Protein AF-A0A7C5IFJ4-F1 (afdb_monomer_lite)

Secondary structure (DSSP, 8-state):
---SS---GGGEEEEEEEEEEE-GGGSEEEEEEEEEETTTEEEEEEEEEEEETTEEEEEEEEEEEEHHHHHHHHHHHHHHHHHHHHHTT---------

Sequence (98 aa):
MKRGIGWKKSDIREVDRWEVGIGKGRMYKMVVVLKVCGEVDYIIEMRKWHRINDKFVPTKKGFYISEQTLVSFLPVLFEVVDRIKQEKGITNESSGGV

Foldseek 3Di:
DPDPDDFDPVQKDWDDKDWDDADDPSQKTWMWTWIDGHDDWIKIKTWIWGQDPNDTHTDPDIDIDTPVRCVVCVVVVVVVVVVVCVVVVNDPPDDDDD

Structure (mmCIF, N/CA/C/O backbone):
data_AF-A0A7C5IFJ4-F1
#
_entry.id   AF-A0A7C5IFJ4-F1
#
loop_
_atom_site.group_PDB
_atom_site.id
_atom_site.type_symbol
_atom_site.label_atom_id
_atom_site.label_alt_id
_atom_site.label_comp_id
_atom_site.label_asym_id
_atom_site.label_entity_id
_atom_site.label_seq_id
_atom_site.pdbx_PDB_ins_code
_atom_site.Cartn_x
_atom_site.Cartn_y
_atom_site.Cartn_z
_atom_site.occupancy
_atom_site.B_iso_or_equiv
_atom_site.auth_seq_id
_atom_site.auth_comp_id
_atom_site.auth_asym_id
_atom_site.auth_atom_id
_atom_site.pdbx_PDB_model_num
ATOM 1 N N . MET A 1 1 ? 1.173 -22.722 4.459 1.00 38.47 1 MET A N 1
ATOM 2 C CA . MET A 1 1 ? 0.916 -21.793 5.582 1.00 38.47 1 MET A CA 1
ATOM 3 C C . MET A 1 1 ? -0.555 -21.893 5.942 1.00 38.47 1 MET A C 1
ATOM 5 O O . MET A 1 1 ? -1.374 -21.492 5.124 1.00 38.47 1 MET A O 1
ATOM 9 N N . LYS A 1 2 ? -0.891 -22.459 7.107 1.00 30.16 2 LYS A N 1
ATOM 10 C CA . LYS A 1 2 ? -2.235 -22.321 7.679 1.00 30.16 2 LYS A CA 1
ATOM 11 C C . LYS A 1 2 ? -2.389 -20.848 8.062 1.00 30.16 2 LYS A C 1
ATOM 13 O O . LYS A 1 2 ? -1.755 -20.399 9.009 1.00 30.16 2 LYS A O 1
ATOM 18 N N . ARG A 1 3 ? -3.102 -20.077 7.243 1.00 43.56 3 ARG A N 1
ATOM 19 C CA . ARG A 1 3 ? -3.494 -18.707 7.581 1.00 43.56 3 ARG A CA 1
ATOM 20 C C . ARG A 1 3 ? -4.789 -18.814 8.378 1.00 43.56 3 ARG A C 1
ATOM 22 O O . ARG A 1 3 ? -5.664 -19.581 7.984 1.00 43.56 3 ARG A O 1
ATOM 29 N N . GLY A 1 4 ? -4.864 -18.126 9.514 1.00 45.84 4 GLY A N 1
ATOM 30 C CA . GLY A 1 4 ? -6.122 -17.946 10.229 1.00 45.84 4 GLY A CA 1
ATOM 31 C C . GLY A 1 4 ? -7.184 -17.412 9.266 1.00 45.84 4 GLY A C 1
ATOM 32 O O . GLY A 1 4 ? -6.888 -16.539 8.453 1.00 45.84 4 GLY A O 1
ATOM 33 N N . ILE A 1 5 ? -8.385 -17.982 9.372 1.00 55.03 5 ILE A N 1
ATOM 34 C CA . ILE A 1 5 ? -9.583 -17.743 8.555 1.00 55.03 5 ILE A CA 1
ATOM 35 C C . ILE A 1 5 ? -9.469 -18.291 7.110 1.00 55.03 5 ILE A C 1
ATOM 37 O O . ILE A 1 5 ? -8.562 -17.975 6.340 1.00 55.03 5 ILE A O 1
ATOM 41 N N . GLY A 1 6 ? -10.383 -19.206 6.768 1.00 52.97 6 GLY A N 1
ATOM 42 C CA . GLY A 1 6 ? -10.350 -20.091 5.598 1.00 52.97 6 GLY A CA 1
ATOM 43 C C . GLY A 1 6 ? -10.814 -19.467 4.281 1.00 52.97 6 GLY A C 1
ATOM 44 O O . GLY A 1 6 ? -11.750 -19.968 3.668 1.00 52.97 6 GLY A O 1
ATOM 45 N N . TRP A 1 7 ? -10.150 -18.411 3.821 1.00 57.72 7 TRP A N 1
ATOM 46 C CA . TRP A 1 7 ? -10.489 -17.747 2.558 1.00 57.72 7 TRP A CA 1
ATOM 47 C C . TRP A 1 7 ? -9.846 -18.445 1.358 1.00 57.72 7 TRP A C 1
ATOM 49 O O . TRP A 1 7 ? -8.628 -18.678 1.342 1.00 57.72 7 TRP A O 1
ATOM 59 N N . LYS A 1 8 ? -10.626 -18.738 0.311 1.00 64.31 8 LYS A N 1
ATOM 60 C CA . LYS A 1 8 ? -10.063 -19.158 -0.977 1.00 64.31 8 LYS A CA 1
ATOM 61 C C . LYS A 1 8 ? -9.652 -17.910 -1.757 1.00 64.31 8 LYS A C 1
ATOM 63 O O . LYS A 1 8 ? -10.270 -16.857 -1.671 1.00 64.31 8 LYS A O 1
ATOM 68 N N . LYS A 1 9 ? -8.597 -18.015 -2.575 1.00 63.28 9 LYS A N 1
ATOM 69 C CA . LYS A 1 9 ? -8.143 -16.900 -3.435 1.00 63.28 9 LYS A CA 1
ATOM 70 C C . LYS A 1 9 ? -9.227 -16.382 -4.391 1.00 63.28 9 LYS A C 1
ATOM 72 O O . LYS A 1 9 ? -9.133 -15.231 -4.798 1.00 63.28 9 LYS A O 1
ATOM 77 N N . SER A 1 10 ? -10.195 -17.225 -4.759 1.00 66.56 10 SER A N 1
ATOM 78 C CA . SER A 1 10 ? -11.362 -16.868 -5.578 1.00 66.56 10 SER A CA 1
ATOM 79 C C . SER A 1 10 ? -12.267 -15.832 -4.923 1.00 66.56 10 SER A C 1
ATOM 81 O O . SER A 1 10 ? -12.986 -15.131 -5.624 1.00 66.56 10 SER A O 1
ATOM 83 N N . ASP A 1 11 ? -12.218 -15.723 -3.598 1.00 75.88 11 ASP A N 1
ATOM 84 C CA . ASP A 1 11 ? -13.194 -14.953 -2.832 1.00 75.88 11 ASP A CA 1
ATOM 85 C C . ASP A 1 11 ? -12.767 -13.484 -2.701 1.00 75.88 11 ASP A C 1
ATOM 87 O O . ASP A 1 11 ? -13.498 -12.672 -2.146 1.00 75.88 11 ASP A O 1
ATOM 91 N N . ILE A 1 12 ? -11.584 -13.130 -3.219 1.00 82.44 12 ILE A N 1
ATOM 92 C CA . ILE A 1 12 ? -10.999 -11.794 -3.119 1.00 82.44 12 ILE A CA 1
ATOM 93 C C . ILE A 1 12 ? -11.173 -11.059 -4.447 1.00 82.44 12 ILE A C 1
ATOM 95 O O . ILE A 1 12 ? -10.579 -11.436 -5.460 1.00 82.44 12 ILE A O 1
ATOM 99 N N . ARG A 1 13 ? -11.925 -9.959 -4.425 1.00 86.38 13 ARG A N 1
ATOM 100 C CA . ARG A 1 13 ? -12.164 -9.088 -5.581 1.00 86.38 13 ARG A CA 1
ATOM 101 C C . ARG A 1 13 ? -11.621 -7.694 -5.312 1.00 86.38 13 ARG A C 1
ATOM 103 O O . ARG A 1 13 ? -11.722 -7.184 -4.203 1.00 86.38 13 ARG A O 1
ATOM 110 N N . GLU A 1 14 ? -11.020 -7.091 -6.327 1.00 90.69 14 GLU A N 1
ATOM 111 C CA . GLU A 1 14 ? -10.613 -5.689 -6.280 1.00 90.69 14 GLU A CA 1
ATOM 112 C C . GLU A 1 14 ? -11.825 -4.793 -6.526 1.00 90.69 14 GLU A C 1
ATOM 114 O O . GLU A 1 14 ? -12.598 -5.055 -7.447 1.00 90.69 14 GLU A O 1
ATOM 119 N N . VAL A 1 15 ? -11.983 -3.771 -5.686 1.00 90.12 15 VAL A N 1
ATOM 120 C CA . VAL A 1 15 ? -13.092 -2.812 -5.761 1.00 90.12 15 VAL A CA 1
ATOM 121 C C . VAL A 1 15 ? -12.593 -1.442 -6.179 1.00 90.12 15 VAL A C 1
ATOM 123 O O . VAL A 1 15 ? -13.212 -0.810 -7.026 1.00 90.12 15 VAL A O 1
ATOM 126 N N . ASP A 1 16 ? -11.461 -1.008 -5.624 1.00 93.31 16 ASP A N 1
ATOM 127 C CA . ASP A 1 16 ? -10.880 0.288 -5.959 1.00 93.31 16 ASP A CA 1
ATOM 128 C C . ASP A 1 16 ? -9.349 0.266 -5.875 1.00 93.31 16 ASP A C 1
ATOM 130 O O . ASP A 1 16 ? -8.742 -0.635 -5.279 1.00 93.31 16 ASP A O 1
ATOM 134 N N . ARG A 1 17 ? -8.713 1.256 -6.502 1.00 93.69 17 ARG A N 1
ATOM 135 C CA . ARG A 1 17 ? -7.267 1.366 -6.633 1.00 93.69 17 ARG A CA 1
ATOM 136 C C . ARG A 1 17 ? -6.808 2.814 -6.696 1.00 93.69 17 ARG A C 1
ATOM 138 O O . ARG A 1 17 ? -7.178 3.555 -7.601 1.00 93.69 17 ARG A O 1
ATOM 145 N N . TRP A 1 18 ? -5.820 3.133 -5.866 1.00 93.88 18 TRP A N 1
ATOM 146 C CA . TRP A 1 18 ? -5.161 4.435 -5.856 1.00 93.88 18 TRP A CA 1
ATOM 147 C C . TRP A 1 18 ? -3.658 4.314 -6.076 1.00 93.88 18 TRP A C 1
ATOM 149 O O . TRP A 1 18 ? -2.974 3.468 -5.490 1.00 93.88 18 TRP A O 1
ATOM 159 N N . GLU A 1 19 ? -3.125 5.187 -6.923 1.00 92.44 19 GLU A N 1
ATOM 160 C CA . GLU A 1 19 ? -1.686 5.352 -7.096 1.00 92.44 19 GLU A CA 1
ATOM 161 C C . GLU A 1 19 ? -1.168 6.346 -6.061 1.00 92.44 19 GLU A C 1
ATOM 163 O O . GLU A 1 19 ? -1.626 7.482 -6.006 1.00 92.44 19 GLU A O 1
ATOM 168 N N . VAL A 1 20 ? -0.212 5.917 -5.234 1.00 87.81 20 VAL A N 1
ATOM 169 C CA . VAL A 1 20 ? 0.292 6.736 -4.115 1.00 87.81 20 VAL A CA 1
ATOM 170 C C . VAL A 1 20 ? 1.701 7.276 -4.342 1.00 87.81 20 VAL A C 1
ATOM 172 O O . VAL A 1 20 ? 2.174 8.114 -3.584 1.00 87.81 20 VAL A O 1
ATOM 175 N N . GLY A 1 21 ? 2.402 6.814 -5.380 1.00 87.00 21 GLY A N 1
ATOM 176 C CA . GLY A 1 21 ? 3.703 7.375 -5.730 1.00 87.00 21 GLY A CA 1
ATOM 177 C C . GLY A 1 21 ? 4.497 6.552 -6.732 1.00 87.00 21 GLY A C 1
ATOM 178 O O . GLY A 1 21 ? 4.211 5.380 -6.989 1.00 87.00 21 GLY A O 1
ATOM 179 N N . ILE A 1 22 ? 5.539 7.175 -7.278 1.00 86.50 22 ILE A N 1
ATOM 180 C CA . ILE A 1 22 ? 6.469 6.569 -8.230 1.00 86.50 22 ILE A CA 1
ATOM 181 C C . ILE A 1 22 ? 7.861 6.533 -7.604 1.00 86.50 22 ILE A C 1
ATOM 183 O O . ILE A 1 22 ? 8.369 7.535 -7.110 1.00 86.50 22 ILE A O 1
ATOM 187 N N . GLY A 1 23 ? 8.482 5.359 -7.622 1.00 82.06 23 GLY A N 1
ATOM 188 C CA . GLY A 1 23 ? 9.803 5.137 -7.053 1.00 82.06 23 GLY A CA 1
ATOM 189 C C . GLY A 1 23 ? 10.949 5.231 -8.060 1.00 82.06 23 GLY A C 1
ATOM 190 O O . GLY A 1 23 ? 10.750 5.502 -9.245 1.00 82.06 23 GLY A O 1
ATOM 191 N N . LYS A 1 24 ? 12.169 4.984 -7.558 1.00 75.94 24 LYS A N 1
ATOM 192 C CA . LYS A 1 24 ? 13.479 5.151 -8.227 1.00 75.94 24 LYS A CA 1
ATOM 193 C C . LYS A 1 24 ? 13.428 4.999 -9.757 1.00 75.94 24 LYS A C 1
ATOM 195 O O . LYS A 1 24 ? 13.151 3.915 -10.268 1.00 75.94 24 LYS A O 1
ATOM 200 N N . GLY A 1 25 ? 13.712 6.093 -10.469 1.00 78.62 25 GLY A N 1
ATOM 201 C CA . GLY A 1 25 ? 13.822 6.126 -11.933 1.00 78.62 25 GLY A CA 1
ATOM 202 C C . GLY A 1 25 ? 12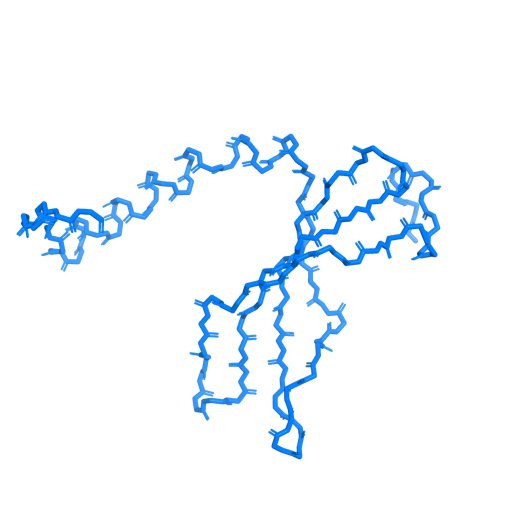.531 5.808 -12.695 1.00 78.62 25 GLY A C 1
ATOM 203 O O . GLY A 1 25 ? 12.605 5.381 -13.840 1.00 78.62 25 GLY A O 1
ATOM 204 N N . ARG A 1 26 ? 11.353 5.948 -12.067 1.00 81.19 26 ARG A N 1
ATOM 205 C CA . ARG A 1 26 ? 10.050 5.533 -12.626 1.00 81.19 26 ARG A CA 1
ATOM 206 C C . ARG A 1 26 ? 9.950 4.030 -12.922 1.00 81.19 26 ARG A C 1
ATOM 208 O O . ARG A 1 26 ? 9.099 3.594 -13.694 1.00 81.19 26 ARG A O 1
ATOM 215 N N . MET A 1 27 ? 10.795 3.226 -12.275 1.00 89.81 27 MET A N 1
ATOM 216 C CA . MET A 1 27 ? 10.860 1.773 -12.469 1.00 89.81 27 MET A CA 1
ATOM 217 C C . MET A 1 27 ? 9.760 1.018 -11.722 1.00 89.81 27 MET A C 1
ATOM 219 O O . MET A 1 27 ? 9.493 -0.148 -12.015 1.00 89.81 27 MET A O 1
ATOM 223 N N . TYR A 1 28 ? 9.132 1.654 -10.734 1.00 91.56 28 TYR A N 1
ATOM 224 C CA . TYR A 1 28 ? 7.996 1.087 -10.027 1.00 91.56 28 TYR A CA 1
ATOM 225 C C . TYR A 1 28 ? 7.038 2.168 -9.538 1.00 91.56 28 TYR A C 1
ATOM 227 O O . TYR A 1 28 ? 7.457 3.298 -9.290 1.00 91.56 28 TYR A O 1
ATOM 235 N N . LYS A 1 29 ? 5.776 1.792 -9.340 1.00 93.19 29 LYS A N 1
ATOM 236 C CA . LYS A 1 29 ? 4.774 2.595 -8.639 1.00 93.19 29 LYS A CA 1
ATOM 237 C C . LYS A 1 29 ? 4.274 1.865 -7.398 1.00 93.19 29 LYS A C 1
ATOM 239 O O . LYS A 1 29 ? 4.250 0.630 -7.363 1.00 93.19 29 LYS A O 1
ATOM 244 N N . MET A 1 30 ? 3.921 2.628 -6.376 1.00 92.81 30 MET A N 1
ATOM 245 C CA . MET A 1 30 ? 3.226 2.132 -5.197 1.00 92.81 30 MET A CA 1
ATOM 246 C C . MET A 1 30 ? 1.731 2.320 -5.412 1.00 92.81 30 MET A C 1
ATOM 248 O O . MET A 1 30 ? 1.281 3.387 -5.831 1.00 92.81 30 MET A O 1
ATOM 252 N N . VAL A 1 31 ? 0.979 1.256 -5.161 1.00 92.62 31 VAL A N 1
ATOM 253 C CA . VAL A 1 31 ? -0.463 1.209 -5.376 1.00 92.62 31 VAL A CA 1
ATOM 254 C C . VAL A 1 31 ? -1.120 0.704 -4.102 1.00 92.62 31 VAL A C 1
ATOM 256 O O . VAL A 1 31 ? -0.675 -0.298 -3.532 1.00 92.62 31 VAL A O 1
ATOM 259 N N . VAL A 1 32 ? -2.169 1.395 -3.675 1.00 91.62 32 VAL A N 1
ATOM 260 C CA . VAL A 1 32 ? -3.093 0.947 -2.634 1.00 91.62 32 VAL A CA 1
ATOM 261 C C . VAL A 1 32 ? -4.315 0.375 -3.335 1.00 91.62 32 VAL A C 1
ATOM 263 O O . VAL A 1 32 ? -4.854 1.000 -4.244 1.00 91.62 32 VAL A O 1
ATOM 266 N N . VAL A 1 33 ? -4.725 -0.830 -2.958 1.00 91.19 33 VAL A N 1
ATOM 267 C CA . VAL A 1 33 ? -5.851 -1.533 -3.574 1.00 91.19 33 VAL A CA 1
ATOM 268 C C . VAL A 1 33 ? -6.855 -1.884 -2.489 1.00 91.19 33 VAL A C 1
ATOM 270 O O . VAL A 1 33 ? -6.506 -2.609 -1.556 1.00 91.19 33 VAL A O 1
ATOM 273 N N . LEU A 1 34 ? -8.091 -1.408 -2.619 1.00 90.06 34 LEU A N 1
ATOM 274 C CA . LEU A 1 34 ? -9.201 -1.866 -1.794 1.00 90.06 34 LEU A CA 1
ATOM 275 C C . LEU A 1 34 ? -9.752 -3.160 -2.379 1.00 90.06 34 LEU A C 1
ATOM 277 O O . LEU A 1 34 ? -10.047 -3.259 -3.575 1.00 90.06 34 LEU A O 1
ATOM 281 N N . LYS A 1 35 ? -9.895 -4.167 -1.526 1.00 89.00 35 LYS A N 1
ATOM 282 C CA . LYS A 1 35 ? -10.420 -5.470 -1.905 1.00 89.00 35 LYS A CA 1
ATOM 283 C C . LYS A 1 35 ? -11.531 -5.880 -0.964 1.00 89.00 35 LYS A C 1
ATOM 285 O O . LYS A 1 35 ? -11.431 -5.667 0.238 1.00 89.00 35 LYS A O 1
ATOM 290 N N . VAL A 1 36 ? -12.538 -6.528 -1.527 1.00 85.50 36 VAL A N 1
ATOM 291 C CA . VAL A 1 36 ? -13.565 -7.237 -0.769 1.00 85.50 36 VAL A CA 1
ATOM 292 C C . VAL A 1 36 ? -13.213 -8.712 -0.779 1.00 85.50 36 VAL A C 1
ATOM 294 O O . VAL A 1 36 ? -12.916 -9.283 -1.831 1.00 85.50 36 VAL A O 1
ATOM 297 N N . CYS A 1 37 ? -13.233 -9.315 0.398 1.00 81.69 37 CYS A N 1
ATOM 298 C CA . CYS A 1 37 ? -13.128 -10.743 0.602 1.00 81.69 37 CYS A CA 1
ATOM 299 C C . CYS A 1 37 ? -14.520 -11.255 0.979 1.00 81.69 37 CYS A C 1
ATOM 301 O O . CYS A 1 37 ? -15.078 -10.864 2.002 1.00 81.69 37 CYS A O 1
ATOM 303 N N . GLY A 1 38 ? -15.086 -12.143 0.159 1.00 77.75 38 GLY A N 1
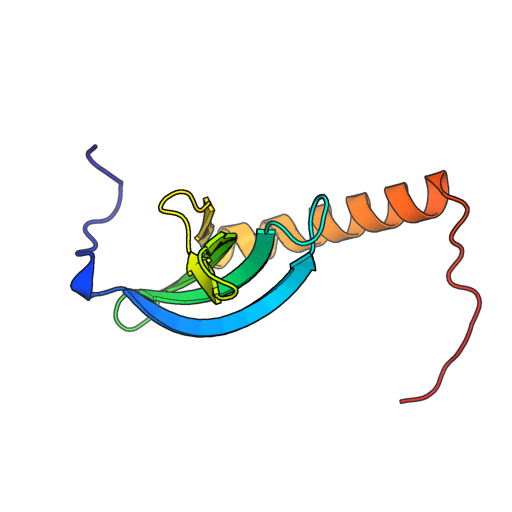ATOM 304 C CA . GLY A 1 38 ? -16.428 -12.686 0.378 1.00 77.75 38 GLY A CA 1
ATOM 305 C C . GLY A 1 38 ? -17.511 -11.619 0.234 1.00 77.75 38 GLY A C 1
ATOM 306 O O . GLY A 1 38 ? -17.501 -10.857 -0.736 1.00 77.75 38 GLY A O 1
ATOM 307 N N . GLU A 1 39 ? -18.460 -11.603 1.168 1.00 70.00 39 GLU A N 1
ATOM 308 C CA . GLU A 1 39 ? -19.618 -10.700 1.125 1.00 70.00 39 GLU A CA 1
ATOM 309 C C . GLU A 1 39 ? -19.473 -9.464 2.021 1.00 70.00 39 GLU A C 1
ATOM 311 O O . GLU A 1 39 ? -20.171 -8.482 1.788 1.00 70.00 39 GLU A O 1
ATOM 316 N N . VAL A 1 40 ? -18.576 -9.481 3.015 1.00 66.88 40 VAL A N 1
ATOM 317 C CA . VAL A 1 40 ? -18.596 -8.477 4.097 1.00 66.88 40 VAL A CA 1
ATOM 318 C C . VAL A 1 40 ? -17.238 -7.923 4.519 1.00 66.88 40 VAL A C 1
ATOM 320 O O . VAL A 1 40 ? -17.211 -6.865 5.136 1.00 66.88 40 VAL A O 1
ATOM 323 N N . ASP A 1 41 ? -16.116 -8.567 4.184 1.00 77.56 41 ASP A N 1
ATOM 324 C CA . ASP A 1 41 ? -14.818 -8.148 4.721 1.00 77.56 41 ASP A CA 1
ATOM 325 C C . ASP A 1 41 ? -14.022 -7.304 3.728 1.00 77.56 41 ASP A C 1
ATOM 327 O O . ASP A 1 41 ? -13.699 -7.745 2.620 1.00 77.56 41 ASP A O 1
ATOM 331 N N . TYR A 1 42 ? -13.626 -6.103 4.149 1.00 80.25 42 TYR A N 1
ATOM 332 C CA . TYR A 1 42 ? -12.701 -5.263 3.397 1.00 80.25 42 TYR A CA 1
ATOM 333 C C . TYR A 1 42 ? -11.258 -5.494 3.848 1.00 80.25 42 TYR A C 1
ATOM 335 O O . TYR A 1 42 ? -10.929 -5.520 5.038 1.00 80.25 42 TYR A O 1
ATOM 343 N N . ILE A 1 43 ? -10.365 -5.619 2.868 1.00 85.56 43 ILE A N 1
ATOM 344 C CA . ILE A 1 43 ? -8.922 -5.588 3.089 1.00 85.56 43 ILE A CA 1
ATOM 345 C C . ILE A 1 43 ? -8.281 -4.544 2.184 1.00 85.56 43 ILE A C 1
ATOM 347 O O . ILE A 1 43 ? -8.631 -4.399 1.012 1.00 85.56 43 ILE A O 1
ATOM 351 N N . ILE A 1 44 ? -7.284 -3.852 2.718 1.00 88.00 44 ILE A N 1
ATOM 352 C CA . ILE A 1 44 ? -6.426 -2.969 1.939 1.00 88.00 44 ILE A CA 1
ATOM 353 C C . ILE A 1 44 ? -5.125 -3.693 1.638 1.00 88.00 44 ILE A C 1
ATOM 355 O O . ILE A 1 44 ? -4.470 -4.229 2.531 1.00 88.00 44 ILE A O 1
ATOM 359 N N . GLU A 1 45 ? -4.736 -3.698 0.367 1.00 89.62 45 GLU A N 1
ATOM 360 C CA . GLU A 1 45 ? -3.438 -4.185 -0.067 1.00 89.62 45 GLU A CA 1
ATOM 361 C C . GLU A 1 45 ? -2.539 -3.030 -0.516 1.00 89.62 45 GLU A C 1
ATOM 363 O O . GLU A 1 45 ? -2.822 -2.355 -1.505 1.00 89.62 45 GLU A O 1
ATOM 368 N N . MET A 1 46 ? -1.393 -2.865 0.147 1.00 90.00 46 MET A N 1
ATOM 369 C CA . MET A 1 46 ? -0.290 -2.058 -0.379 1.00 90.00 46 MET A CA 1
ATOM 370 C C . MET A 1 46 ? 0.627 -2.939 -1.221 1.00 90.00 46 MET A C 1
ATOM 372 O O . MET A 1 46 ? 1.219 -3.905 -0.725 1.00 90.00 46 MET A O 1
ATOM 376 N N . ARG A 1 47 ? 0.773 -2.599 -2.505 1.00 90.38 47 ARG A N 1
ATOM 377 C CA . ARG A 1 47 ? 1.542 -3.400 -3.461 1.00 90.38 47 ARG A CA 1
ATOM 378 C C . ARG A 1 47 ? 2.437 -2.537 -4.342 1.00 90.38 47 ARG A C 1
ATOM 380 O O . ARG A 1 47 ? 2.037 -1.507 -4.877 1.00 90.38 47 ARG A O 1
ATOM 387 N N . LYS A 1 48 ? 3.650 -3.037 -4.578 1.00 92.44 48 LYS A N 1
ATOM 388 C CA . LYS A 1 48 ? 4.573 -2.487 -5.572 1.00 92.44 48 LYS A CA 1
ATOM 389 C C . LYS A 1 48 ? 4.241 -3.025 -6.961 1.00 92.44 48 LYS A C 1
ATOM 391 O O . LYS A 1 48 ? 4.091 -4.237 -7.137 1.00 92.44 48 LYS A O 1
ATOM 396 N N . TRP A 1 49 ? 4.172 -2.151 -7.953 1.00 93.81 49 TRP A N 1
ATOM 397 C CA . TRP A 1 49 ? 4.030 -2.512 -9.361 1.00 93.81 49 TRP A CA 1
ATOM 398 C C . TRP A 1 49 ? 5.308 -2.145 -10.102 1.00 93.81 49 TRP A C 1
ATOM 400 O O . TRP A 1 49 ? 5.749 -1.003 -10.022 1.00 93.81 49 TRP A O 1
ATOM 410 N N . HIS A 1 50 ? 5.914 -3.093 -10.807 1.00 94.25 50 HIS A N 1
ATOM 411 C CA . HIS A 1 50 ? 7.155 -2.875 -11.551 1.00 94.25 50 HIS A CA 1
ATOM 412 C C . HIS A 1 50 ? 6.875 -2.565 -13.016 1.00 94.25 50 HIS A C 1
ATOM 414 O O . HIS A 1 50 ? 5.941 -3.113 -13.597 1.00 94.25 50 HIS A O 1
ATOM 420 N N . ARG A 1 51 ? 7.702 -1.709 -13.614 1.00 93.06 51 ARG A N 1
ATO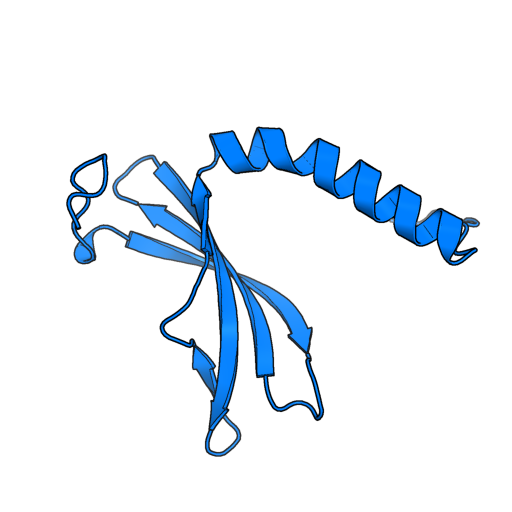M 421 C CA . ARG A 1 51 ? 7.654 -1.415 -15.043 1.00 93.06 51 ARG A CA 1
ATOM 422 C C . ARG A 1 51 ? 8.340 -2.534 -15.828 1.00 93.06 51 ARG A C 1
ATOM 424 O O . ARG A 1 51 ? 9.502 -2.838 -15.574 1.00 93.06 51 ARG A O 1
ATOM 431 N N . ILE A 1 52 ? 7.614 -3.143 -16.758 1.00 93.19 52 ILE A N 1
ATOM 432 C CA . ILE A 1 52 ? 8.076 -4.189 -17.675 1.00 93.19 52 ILE A CA 1
ATOM 433 C C . ILE A 1 52 ? 7.515 -3.833 -19.054 1.00 93.19 52 ILE A C 1
ATOM 435 O O . ILE A 1 52 ? 6.299 -3.723 -19.197 1.00 93.19 52 ILE A O 1
ATOM 439 N N . ASN A 1 53 ? 8.381 -3.631 -20.054 1.00 92.94 53 ASN A N 1
ATOM 440 C CA . ASN A 1 53 ? 7.992 -3.228 -21.417 1.00 92.94 53 ASN A CA 1
ATOM 441 C C . ASN A 1 53 ? 7.015 -2.036 -21.418 1.00 92.94 53 ASN A C 1
ATOM 443 O O . ASN A 1 53 ? 5.898 -2.125 -21.921 1.00 92.94 53 ASN A O 1
ATOM 447 N N . ASP A 1 54 ? 7.412 -0.962 -20.731 1.00 90.38 54 ASP A N 1
ATOM 448 C CA . ASP A 1 54 ? 6.645 0.273 -20.518 1.00 90.38 54 ASP A CA 1
ATOM 449 C C . ASP A 1 54 ? 5.302 0.149 -19.783 1.00 90.38 54 ASP A C 1
ATOM 451 O O . ASP A 1 54 ? 4.683 1.169 -19.481 1.00 90.38 54 ASP A O 1
ATOM 455 N N . LYS A 1 55 ? 4.895 -1.057 -19.381 1.00 91.38 55 LYS A N 1
ATOM 456 C CA . LYS A 1 55 ? 3.671 -1.306 -18.616 1.00 91.38 55 LYS A CA 1
ATOM 457 C C . LYS A 1 55 ? 3.989 -1.586 -17.155 1.00 91.38 55 LYS A C 1
ATOM 459 O O . LYS A 1 55 ? 4.942 -2.291 -16.834 1.00 91.38 55 LYS A O 1
ATOM 464 N N . PHE A 1 56 ? 3.176 -1.058 -16.245 1.00 92.88 56 PHE A N 1
ATOM 465 C CA . PHE A 1 56 ? 3.284 -1.402 -14.829 1.00 92.88 56 PHE A CA 1
ATOM 466 C C . PHE A 1 56 ? 2.510 -2.683 -14.532 1.00 92.88 56 PHE A C 1
ATOM 468 O O . PHE A 1 56 ? 1.315 -2.768 -14.805 1.00 92.88 56 PHE A O 1
ATOM 475 N N . VAL A 1 57 ? 3.188 -3.654 -13.927 1.00 92.12 57 VAL A N 1
ATOM 476 C CA . VAL A 1 57 ? 2.642 -4.968 -13.584 1.00 92.12 57 VAL A CA 1
ATOM 477 C C . VAL A 1 57 ? 2.738 -5.177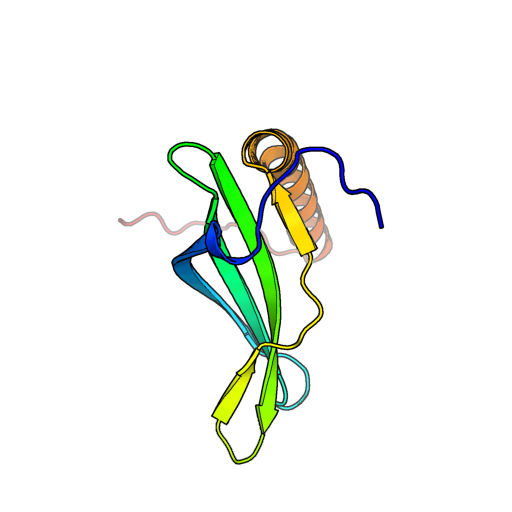 -12.069 1.00 92.12 57 VAL A C 1
ATOM 479 O O . VAL A 1 57 ? 3.798 -4.915 -11.485 1.00 92.12 57 VAL A O 1
ATOM 482 N N . PRO A 1 58 ? 1.669 -5.644 -11.396 1.00 91.25 58 PRO A N 1
ATOM 483 C CA . PRO A 1 58 ? 1.697 -5.904 -9.962 1.00 91.25 58 PRO A CA 1
ATOM 484 C C . PRO A 1 58 ? 2.724 -6.980 -9.600 1.00 91.25 58 PRO A C 1
ATOM 486 O O . PRO A 1 58 ? 2.779 -8.044 -10.216 1.00 91.25 58 PRO A O 1
ATOM 489 N N . THR A 1 59 ? 3.503 -6.748 -8.543 1.00 89.56 59 THR A N 1
ATOM 490 C CA . THR A 1 59 ? 4.360 -7.801 -7.980 1.00 89.56 59 THR A CA 1
ATOM 491 C C . THR A 1 59 ? 3.558 -8.789 -7.135 1.00 89.56 59 THR A C 1
ATOM 493 O O . THR A 1 59 ? 2.477 -8.484 -6.637 1.00 89.56 59 THR A O 1
ATOM 496 N N . LYS A 1 60 ? 4.106 -9.996 -6.931 1.00 82.94 60 LYS A N 1
ATOM 497 C CA . LYS A 1 60 ? 3.494 -11.017 -6.059 1.00 82.94 60 LYS A CA 1
ATOM 498 C C . LYS A 1 60 ? 3.524 -10.641 -4.570 1.00 82.94 60 LYS A C 1
ATOM 500 O O . LYS A 1 60 ? 2.805 -11.255 -3.786 1.00 82.94 60 LYS A O 1
ATOM 505 N N . LYS A 1 61 ? 4.383 -9.696 -4.173 1.00 77.94 61 LYS A N 1
ATOM 506 C CA . LYS A 1 61 ? 4.553 -9.266 -2.783 1.00 77.94 61 LYS A CA 1
ATOM 507 C C . LYS A 1 61 ? 3.678 -8.037 -2.530 1.00 77.94 61 LYS A C 1
ATOM 509 O O . LYS A 1 61 ? 3.888 -6.992 -3.138 1.00 77.94 61 LYS A O 1
ATOM 514 N N . GLY A 1 62 ? 2.728 -8.182 -1.620 1.00 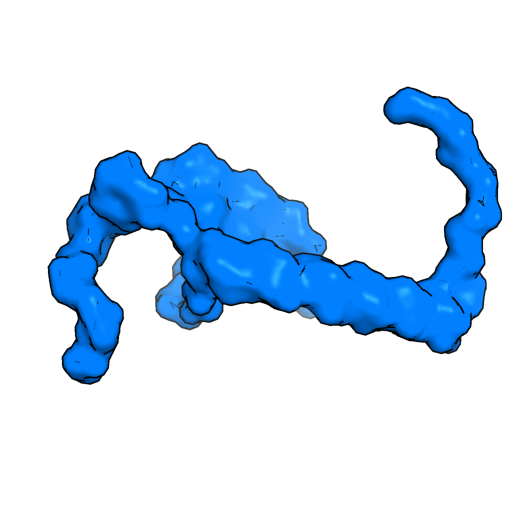74.44 62 GLY A N 1
ATOM 515 C CA . GLY A 1 62 ? 1.919 -7.101 -1.075 1.00 74.44 62 GLY A CA 1
ATOM 516 C C . GLY A 1 62 ? 1.666 -7.368 0.402 1.00 74.44 62 GLY A C 1
ATOM 517 O O . GLY A 1 62 ? 1.786 -8.512 0.856 1.00 74.44 62 GLY A O 1
ATOM 518 N N . PHE A 1 63 ? 1.375 -6.310 1.143 1.00 80.75 63 PHE A N 1
ATOM 519 C CA . PHE A 1 63 ? 0.964 -6.399 2.538 1.00 80.75 63 PHE A CA 1
ATOM 520 C C . PHE A 1 63 ? -0.535 -6.134 2.626 1.00 80.75 63 PHE A C 1
ATOM 522 O O . PHE A 1 63 ? -1.031 -5.242 1.941 1.00 80.75 63 PHE A O 1
ATOM 529 N N . TYR A 1 64 ? -1.229 -6.932 3.434 1.00 82.69 64 TYR A N 1
ATOM 530 C CA . TYR A 1 64 ? -2.677 -6.874 3.598 1.00 82.69 64 TYR A CA 1
ATOM 531 C C . TYR A 1 64 ? -3.006 -6.373 4.996 1.00 82.69 64 TYR A C 1
ATOM 533 O O . TYR A 1 64 ? -2.425 -6.849 5.971 1.00 82.69 64 TYR A O 1
ATOM 541 N N . ILE A 1 65 ? -3.956 -5.452 5.072 1.00 82.81 65 ILE A 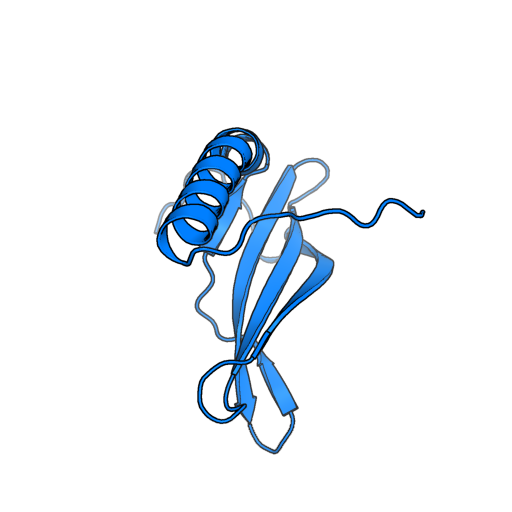N 1
ATOM 542 C CA . ILE A 1 65 ? -4.453 -4.853 6.306 1.00 82.81 65 ILE A CA 1
ATOM 543 C C . ILE A 1 65 ? -5.959 -5.097 6.333 1.00 82.81 65 ILE A C 1
ATOM 545 O O . ILE A 1 65 ? -6.635 -4.776 5.356 1.00 82.81 65 ILE A O 1
ATOM 549 N N . SER A 1 66 ? -6.481 -5.699 7.402 1.00 82.94 66 SER A N 1
ATOM 550 C CA . SER A 1 66 ? -7.933 -5.783 7.599 1.00 82.94 66 SER A CA 1
ATOM 551 C C . SER A 1 66 ? -8.500 -4.404 7.926 1.00 82.94 66 SER A C 1
ATOM 553 O O . SER A 1 66 ? -7.778 -3.540 8.422 1.00 82.94 66 SER A O 1
ATOM 555 N N . GLU A 1 67 ? -9.794 -4.204 7.699 1.00 79.62 67 GLU A N 1
ATOM 556 C CA . GLU A 1 67 ? -10.480 -2.958 8.054 1.00 79.62 67 GLU A CA 1
ATOM 557 C C . GLU A 1 67 ? -10.220 -2.531 9.507 1.00 79.62 67 GLU A C 1
ATOM 559 O O . GLU A 1 67 ? -9.794 -1.406 9.754 1.00 79.62 67 GLU A O 1
ATOM 564 N N . GLN A 1 68 ? -10.358 -3.445 10.471 1.00 83.00 68 GLN A N 1
ATOM 565 C CA . GLN A 1 68 ? -10.119 -3.131 11.881 1.00 83.00 68 GLN A CA 1
ATOM 566 C C . GLN A 1 68 ? -8.674 -2.677 12.144 1.00 83.00 68 GLN A C 1
ATOM 568 O O . GLN A 1 68 ? -8.451 -1.679 12.827 1.00 83.00 68 GLN A O 1
ATOM 573 N N . THR A 1 69 ? -7.680 -3.380 11.585 1.00 84.62 69 THR A N 1
ATOM 574 C CA . THR A 1 69 ? -6.273 -2.977 11.726 1.00 84.62 69 THR A CA 1
ATOM 575 C C . THR A 1 69 ? -6.014 -1.634 11.052 1.00 84.62 69 THR A C 1
ATOM 577 O O . THR A 1 69 ? -5.255 -0.833 11.586 1.00 84.62 69 THR A O 1
ATOM 580 N N . LEU A 1 70 ? -6.651 -1.361 9.912 1.00 83.56 70 LEU A N 1
ATOM 581 C CA . LEU A 1 70 ? -6.531 -0.083 9.222 1.00 83.56 70 LEU A CA 1
ATOM 582 C C . LEU A 1 70 ? -7.081 1.057 10.081 1.00 83.56 70 LEU A C 1
ATOM 584 O O . LEU A 1 70 ? -6.386 2.050 10.270 1.00 83.56 70 LEU A O 1
ATOM 588 N N . VAL A 1 71 ? -8.285 0.897 10.633 1.00 86.25 71 VAL A N 1
ATOM 589 C CA . VAL A 1 71 ? -8.918 1.898 11.503 1.00 86.25 71 VAL A CA 1
ATOM 590 C C . VAL A 1 71 ? -8.026 2.213 12.705 1.00 86.25 71 VAL A C 1
ATOM 592 O O . VAL A 1 71 ? -7.845 3.380 13.037 1.00 86.25 71 VAL A O 1
ATOM 595 N N . SER A 1 72 ? -7.399 1.204 13.317 1.00 88.12 72 SER A N 1
ATOM 596 C CA . SER A 1 72 ? -6.446 1.422 14.416 1.00 88.12 72 SER A CA 1
ATOM 597 C C . SER A 1 72 ? -5.093 1.991 13.967 1.00 88.12 72 SER A C 1
ATOM 599 O O . SER A 1 72 ? -4.423 2.654 14.753 1.00 88.12 72 SER A O 1
ATOM 601 N N . PHE A 1 73 ? -4.667 1.740 12.726 1.00 85.50 73 PHE A N 1
ATOM 602 C CA . PHE A 1 73 ? -3.383 2.204 12.193 1.00 85.50 73 PHE A CA 1
ATOM 603 C C . PHE A 1 73 ? -3.426 3.658 11.705 1.00 85.50 73 PHE A C 1
ATOM 605 O O . PHE A 1 73 ? -2.419 4.357 11.797 1.00 85.50 73 PHE A O 1
ATOM 612 N N . LEU A 1 74 ? -4.572 4.130 11.203 1.00 86.56 74 LEU A N 1
ATOM 613 C CA . LEU A 1 74 ? -4.718 5.471 10.627 1.00 86.56 74 LEU A CA 1
ATOM 614 C C . LEU A 1 74 ? -4.320 6.611 11.584 1.00 86.56 74 LEU A C 1
ATOM 616 O O . LEU A 1 74 ? -3.547 7.463 11.148 1.00 86.56 74 LEU A O 1
ATOM 620 N N . PRO A 1 75 ? -4.748 6.637 12.865 1.00 89.75 75 PRO A N 1
ATOM 621 C CA . PRO A 1 75 ? -4.320 7.678 13.801 1.00 89.75 75 PRO A CA 1
ATOM 622 C C . PRO A 1 75 ? -2.797 7.723 13.968 1.00 89.75 75 PRO A C 1
ATOM 624 O O . PRO A 1 75 ? -2.193 8.785 13.855 1.00 89.75 75 PRO A O 1
ATOM 627 N N . VAL A 1 76 ? -2.166 6.553 14.123 1.00 93.81 76 VAL A N 1
ATOM 628 C CA . VAL A 1 76 ? -0.705 6.431 14.249 1.00 93.81 76 VAL A CA 1
ATOM 629 C C . VAL A 1 76 ? -0.008 6.918 12.980 1.00 93.81 76 VAL A C 1
ATOM 631 O O . VAL A 1 76 ? 1.012 7.600 13.047 1.00 93.81 76 VAL A O 1
ATOM 634 N N . LEU A 1 77 ? -0.551 6.592 11.804 1.00 88.94 77 LEU A N 1
ATOM 635 C CA . LEU A 1 77 ? -0.005 7.065 10.537 1.00 88.94 77 LEU A CA 1
ATOM 636 C C . LEU A 1 77 ? -0.070 8.594 10.433 1.00 88.94 77 LEU A C 1
ATOM 638 O O . LEU A 1 77 ? 0.910 9.198 9.999 1.00 88.94 77 LEU A O 1
ATOM 642 N N . PHE A 1 78 ? -1.182 9.217 10.833 1.00 89.56 78 PHE A N 1
ATOM 643 C CA . PHE A 1 78 ? -1.308 10.676 10.835 1.00 89.56 78 PHE A CA 1
ATOM 644 C C . PHE A 1 78 ? -0.304 11.332 11.786 1.00 89.56 78 PHE A C 1
ATOM 646 O O . PHE A 1 78 ? 0.410 12.235 11.358 1.00 89.56 78 PHE A O 1
ATOM 653 N N . GLU A 1 79 ? -0.143 10.813 13.006 1.00 93.81 79 GLU A N 1
ATOM 654 C CA . GLU A 1 79 ? 0.876 11.294 13.950 1.00 93.81 79 GLU A CA 1
ATOM 655 C C . GLU A 1 79 ? 2.299 11.188 13.377 1.00 93.81 79 GLU A C 1
ATOM 657 O O . GLU A 1 79 ? 3.100 12.120 13.485 1.00 93.81 79 GLU A O 1
ATOM 662 N N . VAL A 1 80 ? 2.626 10.068 12.720 1.00 93.38 80 VAL A N 1
ATOM 663 C CA . VAL A 1 80 ? 3.930 9.873 12.066 1.00 93.38 80 VAL A CA 1
ATOM 664 C C . VAL A 1 80 ? 4.132 10.878 10.931 1.00 93.38 80 VAL A C 1
ATOM 666 O O . VAL A 1 80 ? 5.217 11.448 10.806 1.00 93.38 80 VAL A O 1
ATOM 669 N N . VAL A 1 81 ? 3.112 11.110 10.102 1.00 91.25 81 VAL A N 1
ATOM 670 C CA . VAL A 1 81 ? 3.178 12.084 9.003 1.00 91.25 81 VAL A CA 1
ATOM 671 C C . VAL A 1 81 ? 3.371 13.498 9.541 1.00 91.25 81 VAL A C 1
ATOM 673 O O . VAL A 1 81 ? 4.225 14.223 9.028 1.00 91.25 81 VAL A O 1
ATOM 676 N N . ASP A 1 82 ? 2.632 13.879 10.579 1.00 91.06 82 ASP A N 1
ATOM 677 C CA . ASP A 1 82 ? 2.748 15.198 11.197 1.00 91.06 82 ASP A CA 1
ATOM 678 C C . ASP A 1 82 ? 4.134 15.409 11.801 1.00 91.06 82 ASP A C 1
ATOM 680 O O . ASP A 1 82 ? 4.763 16.442 11.559 1.00 91.06 82 ASP A O 1
ATOM 684 N N . ARG A 1 83 ? 4.679 14.394 12.479 1.00 94.12 83 ARG A N 1
ATOM 685 C CA . ARG A 1 83 ? 6.060 14.422 12.967 1.00 94.12 83 ARG A CA 1
ATOM 686 C C . ARG A 1 83 ? 7.069 14.607 11.831 1.00 94.12 83 ARG A C 1
ATOM 688 O O . ARG A 1 83 ? 7.956 15.449 11.940 1.00 94.12 83 ARG A O 1
ATOM 695 N N . ILE A 1 84 ? 6.931 13.869 10.725 1.00 93.81 84 ILE A N 1
ATOM 696 C CA . ILE A 1 84 ? 7.817 14.017 9.556 1.00 93.81 84 ILE A CA 1
ATOM 697 C C . ILE A 1 84 ? 7.732 15.439 8.991 1.00 93.81 84 ILE A C 1
ATOM 699 O O . ILE A 1 84 ? 8.761 16.030 8.666 1.00 93.81 84 ILE A O 1
ATOM 703 N N . LYS A 1 85 ? 6.524 16.001 8.865 1.00 89.62 85 LYS A N 1
ATOM 704 C CA . LYS A 1 85 ? 6.329 17.371 8.371 1.00 89.62 85 LYS A CA 1
ATOM 705 C C . LYS A 1 85 ? 7.021 18.396 9.269 1.00 89.62 85 LYS A C 1
ATOM 707 O O . LYS A 1 85 ? 7.752 19.236 8.750 1.00 89.62 85 LYS A O 1
ATOM 712 N N . GLN A 1 86 ? 6.862 18.281 10.588 1.00 89.88 86 GLN A N 1
ATOM 713 C CA . GLN A 1 86 ? 7.533 19.143 11.567 1.00 89.88 86 GLN A CA 1
ATOM 714 C C . GLN A 1 86 ? 9.061 19.042 11.466 1.00 89.88 86 GLN A C 1
ATOM 716 O O . GLN A 1 86 ? 9.732 20.064 11.349 1.00 89.88 86 GLN A O 1
ATOM 721 N N . GLU A 1 87 ? 9.617 17.824 11.425 1.00 93.88 87 GLU A N 1
ATOM 722 C CA . GLU A 1 87 ? 11.065 17.592 11.271 1.00 93.88 87 GLU A CA 1
ATOM 723 C C . GLU A 1 87 ? 11.617 18.149 9.947 1.00 93.88 87 GLU A C 1
ATOM 725 O O . GLU A 1 87 ? 12.790 18.515 9.856 1.00 93.88 87 GLU A O 1
ATOM 730 N N . LYS A 1 88 ? 10.785 18.222 8.903 1.00 90.25 88 LYS A N 1
ATOM 731 C CA . LYS A 1 88 ? 11.143 18.798 7.599 1.00 90.25 88 LYS A CA 1
ATOM 732 C C . LYS A 1 88 ? 10.868 20.298 7.486 1.00 90.25 88 LYS A C 1
ATOM 734 O O . LYS A 1 88 ? 11.135 20.855 6.425 1.00 90.25 88 LYS A O 1
ATOM 739 N N . GLY A 1 89 ? 10.349 20.943 8.533 1.00 89.00 89 GLY A N 1
ATOM 740 C CA . GLY A 1 89 ? 9.950 22.351 8.487 1.00 89.00 89 GLY A CA 1
ATOM 741 C C . GLY A 1 89 ? 8.809 22.629 7.502 1.00 89.00 89 GLY A C 1
ATOM 742 O O . GLY A 1 89 ? 8.668 23.752 7.033 1.00 89.00 89 GLY A O 1
ATOM 743 N N . ILE A 1 90 ? 8.010 21.613 7.157 1.00 84.38 90 ILE A N 1
ATOM 744 C CA . ILE A 1 90 ? 6.821 21.756 6.312 1.00 84.38 90 ILE A CA 1
ATOM 745 C C . ILE A 1 90 ? 5.672 22.158 7.236 1.00 84.38 90 ILE A C 1
ATOM 747 O O . ILE A 1 90 ? 4.967 21.308 7.783 1.00 84.38 90 ILE A O 1
ATOM 751 N N . THR A 1 91 ? 5.512 23.457 7.460 1.00 71.12 91 THR A N 1
ATOM 752 C CA . THR A 1 91 ? 4.359 24.005 8.174 1.00 71.12 91 THR A CA 1
ATOM 753 C C . THR A 1 91 ? 3.182 24.114 7.208 1.00 71.12 91 THR A C 1
ATOM 755 O O . THR A 1 91 ? 3.329 24.568 6.074 1.00 71.12 91 THR A O 1
ATOM 758 N N . ASN A 1 92 ? 1.997 23.662 7.632 1.00 60.91 92 ASN A N 1
ATOM 759 C CA . ASN A 1 92 ? 0.761 23.896 6.884 1.00 60.91 92 ASN A CA 1
ATOM 760 C C . ASN A 1 92 ? 0.378 25.380 7.048 1.00 60.91 92 ASN A C 1
ATOM 762 O O . ASN A 1 92 ? -0.545 25.708 7.790 1.00 60.91 92 ASN A O 1
ATOM 766 N N . GLU A 1 93 ? 1.110 26.289 6.409 1.00 52.38 93 GLU A N 1
ATOM 767 C CA . GLU A 1 93 ? 0.652 27.665 6.253 1.00 52.38 93 GLU A CA 1
ATOM 768 C C . GLU A 1 93 ? -0.398 27.712 5.134 1.00 52.38 93 GLU A C 1
ATOM 770 O O . GLU A 1 93 ? -0.099 27.603 3.950 1.00 52.38 93 GLU A O 1
ATOM 775 N N . SER A 1 94 ? -1.653 27.801 5.578 1.00 47.41 94 SER A N 1
ATOM 776 C CA . SER A 1 94 ? -2.808 28.458 4.959 1.00 47.41 94 SER A CA 1
ATOM 777 C C . SER A 1 94 ? -2.963 28.414 3.433 1.00 47.41 94 SER A C 1
ATOM 779 O O . SER A 1 94 ? -2.380 29.206 2.701 1.00 47.41 94 SER A O 1
ATOM 781 N N . SER A 1 95 ? -3.949 27.643 2.973 1.00 42.34 95 SER A N 1
ATOM 782 C CA . SER A 1 95 ? -4.884 28.073 1.922 1.00 42.34 95 SER A CA 1
ATOM 783 C C . SER A 1 95 ? -6.197 27.320 2.121 1.00 42.34 95 SER A C 1
ATOM 785 O O . SER A 1 95 ? -6.318 26.155 1.753 1.00 42.34 95 SER A O 1
ATOM 787 N N . GLY A 1 96 ? -7.170 27.965 2.763 1.00 45.94 96 GLY A N 1
ATOM 788 C CA . GLY A 1 96 ? -8.553 27.517 2.666 1.00 45.94 96 GLY A CA 1
ATOM 789 C C . GLY A 1 96 ? -9.042 27.628 1.220 1.00 45.94 96 GLY A C 1
ATOM 790 O O . GLY A 1 96 ? -8.621 28.530 0.497 1.00 45.94 96 GLY A O 1
ATOM 791 N N . GLY A 1 97 ? -9.946 26.733 0.823 1.00 35.94 97 GLY A N 1
ATOM 792 C CA . GLY A 1 97 ? -10.711 26.868 -0.417 1.00 35.94 97 GLY A CA 1
ATOM 793 C C . GLY A 1 97 ? -11.016 25.546 -1.117 1.00 35.94 97 GLY A C 1
ATOM 794 O O . GLY A 1 97 ? -10.319 25.222 -2.066 1.00 35.94 97 GLY A O 1
ATOM 795 N N . VAL A 1 98 ? -12.086 24.887 -0.644 1.00 38.41 98 VAL A N 1
ATOM 796 C CA . VAL A 1 98 ? -12.924 23.836 -1.280 1.00 38.41 98 VAL A CA 1
ATOM 797 C C . VAL A 1 98 ? -12.226 22.571 -1.784 1.00 38.41 98 VAL A C 1
ATOM 799 O O . VAL A 1 98 ? -11.573 22.603 -2.846 1.00 38.41 98 VAL A O 1
#

Radius of gyration: 17.09 Å; chains: 1; bounding box: 33×51×36 Å

pLDDT: mean 80.62, std 15.96, range [30.16, 94.25]